Protein AF-A0A2W0ANU5-F1 (afdb_monomer)

Sequence (120 aa):
MTASMLQKIAIVVCVSVLAATTIDDATRRLSHDILEELIGINTTDSVGSTTAAANAMAKRLLDAGFLPADVKVLGPNYRKGNLVARIRGNSTPGLKPILTIGHLDVVEARGTDWTTEPFH

Nearest PDB structures (foldseek):
  5zkx-assembly3_C  TM=1.936E-01  e=4.711E+00  Bourbon virus

Foldseek 3Di:
DDDDDPPDDPPPPPPPPPPPPDQDPVNVVVVVVLVLVLLLFQQEDPPGAPLVNLVVVLVVVVVVPFDPVQWDWDDPDDRYTDIGGDDDDPPDPPDDDDDDDDDSYDHDDDPVVDPDDRSD

Secondary structure (DSSP, 8-state):
---------------------PPPHHHHHHHHHHHHHHHHS---TTT--HHHHHHHHHHHHHHTT--TTTEEEE-SSTT--EEEE-PPP-S-TTPPP-------------GGG-SS-TT-

Structure (mmCIF, N/CA/C/O backbone):
data_AF-A0A2W0ANU5-F1
#
_entry.id   AF-A0A2W0ANU5-F1
#
loop_
_atom_site.group_PDB
_atom_site.id
_atom_site.type_symbol
_atom_site.label_atom_id
_atom_site.label_alt_id
_atom_site.label_comp_id
_atom_site.label_asym_id
_atom_site.label_entity_id
_atom_site.label_seq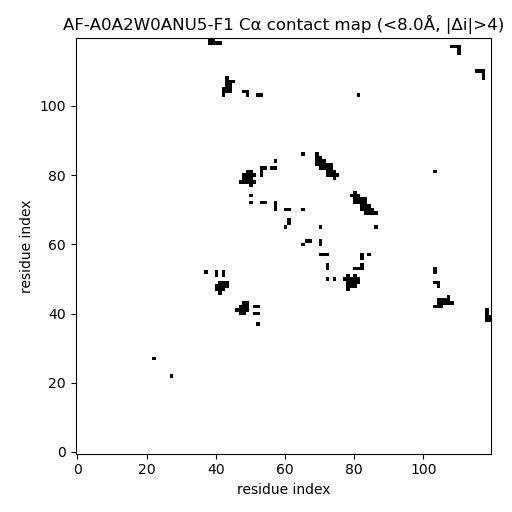_id
_atom_site.pdbx_PDB_ins_cod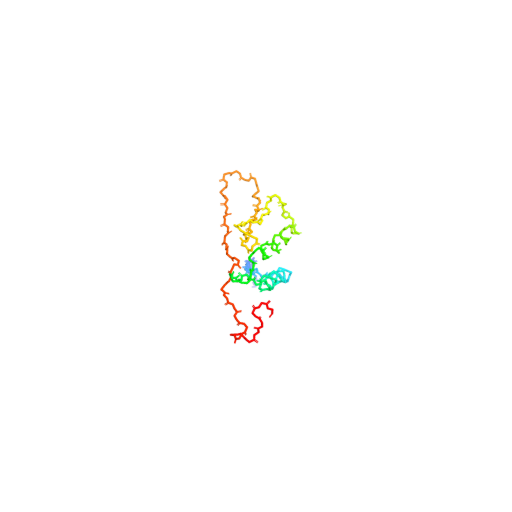e
_atom_site.Cartn_x
_atom_site.Cartn_y
_atom_site.Cartn_z
_atom_site.occupancy
_atom_site.B_iso_or_equiv
_atom_site.auth_seq_id
_atom_site.auth_comp_id
_atom_site.auth_asym_id
_atom_site.auth_atom_id
_atom_site.pdbx_PDB_model_num
ATOM 1 N N . MET A 1 1 ? 21.288 -58.130 56.941 1.00 40.84 1 MET A N 1
ATOM 2 C CA . MET A 1 1 ? 20.237 -58.119 55.903 1.00 40.84 1 MET A CA 1
ATOM 3 C C . MET A 1 1 ? 19.591 -56.746 55.902 1.00 40.84 1 MET A C 1
ATOM 5 O O . MET A 1 1 ? 18.994 -56.346 56.889 1.00 40.84 1 MET A O 1
ATOM 9 N N . THR A 1 2 ? 19.876 -56.015 54.830 1.00 48.62 2 THR A N 1
ATOM 10 C CA . THR A 1 2 ? 19.422 -54.673 54.427 1.00 48.62 2 THR A CA 1
ATOM 11 C C . THR A 1 2 ? 17.898 -54.660 54.191 1.00 48.62 2 THR A C 1
ATOM 13 O O . THR A 1 2 ? 17.344 -55.700 53.865 1.00 48.62 2 THR A O 1
ATOM 16 N N . ALA A 1 3 ? 17.157 -53.557 54.323 1.00 42.16 3 ALA A N 1
ATOM 17 C CA . ALA A 1 3 ? 17.228 -52.436 53.393 1.00 42.16 3 ALA A CA 1
ATOM 18 C C . ALA A 1 3 ? 16.514 -51.180 53.927 1.00 42.16 3 ALA A C 1
ATOM 20 O O . ALA A 1 3 ? 15.412 -51.238 54.465 1.00 42.16 3 ALA A O 1
ATOM 21 N N . SER A 1 4 ? 17.180 -50.046 53.717 1.00 49.72 4 SER A N 1
ATOM 22 C CA . SER A 1 4 ? 16.692 -48.679 53.884 1.00 49.72 4 SER A CA 1
ATOM 23 C C . SER A 1 4 ? 15.711 -48.324 52.759 1.00 49.72 4 SER A C 1
ATOM 25 O O . SER A 1 4 ? 16.021 -48.501 51.580 1.00 49.72 4 SER A O 1
ATOM 27 N N . MET A 1 5 ? 14.530 -47.824 53.122 1.00 49.88 5 MET A N 1
ATOM 28 C CA . MET A 1 5 ? 13.515 -47.326 52.194 1.00 49.88 5 MET A CA 1
ATOM 29 C C . MET A 1 5 ? 13.843 -45.869 51.834 1.00 49.88 5 MET A C 1
ATOM 31 O O . MET A 1 5 ? 13.368 -44.933 52.470 1.00 49.88 5 MET A O 1
ATOM 35 N N . LEU A 1 6 ? 14.693 -45.668 50.821 1.00 47.84 6 LEU A N 1
ATOM 36 C CA . LEU A 1 6 ? 14.858 -44.354 50.196 1.00 47.84 6 LEU A CA 1
ATOM 37 C C . LEU A 1 6 ? 13.615 -44.039 49.352 1.00 47.84 6 LEU A C 1
ATOM 39 O O . LEU A 1 6 ? 13.449 -44.556 48.246 1.00 47.84 6 LEU A O 1
ATOM 43 N N . GLN A 1 7 ? 12.766 -43.154 49.871 1.00 51.47 7 GLN A N 1
ATOM 44 C CA . GLN A 1 7 ? 11.724 -42.461 49.120 1.00 51.47 7 GLN A CA 1
ATOM 45 C C . GLN A 1 7 ? 12.400 -41.621 48.019 1.00 51.47 7 GLN A C 1
ATOM 47 O O . GLN A 1 7 ? 12.970 -40.562 48.281 1.00 51.47 7 GLN A O 1
ATOM 52 N N . LYS A 1 8 ? 12.397 -42.117 46.778 1.00 49.53 8 LYS A N 1
ATOM 53 C CA . LYS A 1 8 ? 12.947 -41.400 45.621 1.00 49.53 8 LYS A CA 1
ATOM 54 C 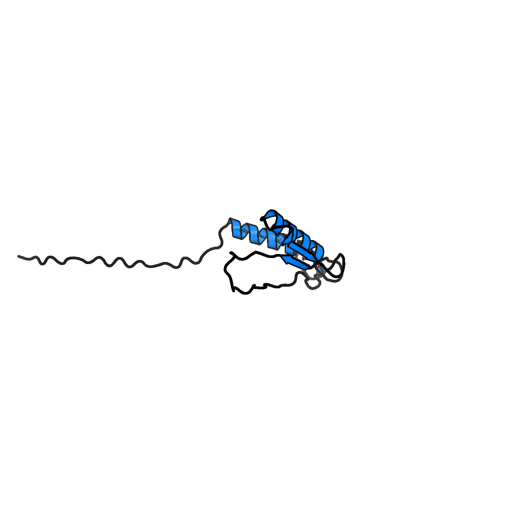C . LYS A 1 8 ? 11.998 -40.262 45.241 1.00 49.53 8 LYS A C 1
ATOM 56 O O . LYS A 1 8 ? 10.979 -40.495 44.598 1.00 49.53 8 LYS A O 1
ATOM 61 N N . ILE A 1 9 ? 12.329 -39.036 45.636 1.00 58.94 9 ILE A N 1
ATOM 62 C CA . ILE A 1 9 ? 11.692 -37.824 45.108 1.00 58.94 9 ILE A CA 1
ATOM 63 C C . ILE A 1 9 ? 12.130 -37.692 43.647 1.00 58.94 9 ILE A C 1
ATOM 65 O O . ILE A 1 9 ? 13.279 -37.360 43.359 1.00 58.94 9 ILE A O 1
ATOM 69 N N . ALA A 1 10 ? 11.228 -38.000 42.717 1.00 56.03 10 ALA A N 1
ATOM 70 C CA . ALA A 1 10 ? 11.426 -37.701 41.308 1.00 56.03 10 ALA A CA 1
ATOM 71 C C . ALA A 1 10 ? 11.215 -36.194 41.109 1.00 56.03 10 ALA A C 1
ATOM 73 O O . ALA A 1 10 ? 10.085 -35.709 41.086 1.00 56.03 10 ALA A O 1
ATOM 74 N N . ILE A 1 11 ? 12.311 -35.444 41.007 1.00 59.03 11 ILE A N 1
ATOM 75 C CA . ILE A 1 11 ? 12.276 -34.055 40.549 1.00 59.03 11 ILE A CA 1
ATOM 76 C C . ILE A 1 11 ? 11.915 -34.098 39.061 1.00 59.03 11 ILE A C 1
ATOM 78 O O . ILE A 1 11 ? 12.745 -34.439 38.220 1.00 59.03 11 ILE A O 1
ATOM 82 N N . VAL A 1 12 ? 10.662 -33.778 38.735 1.00 63.41 12 VAL A N 1
ATOM 83 C CA . VAL A 1 12 ? 10.259 -33.478 37.358 1.00 63.41 12 VAL A CA 1
ATOM 84 C C . VAL A 1 12 ? 10.823 -32.100 37.030 1.00 63.41 12 VAL A C 1
ATOM 86 O O . VAL A 1 12 ? 10.253 -31.072 37.387 1.00 63.41 12 VAL A O 1
ATOM 89 N N . VAL A 1 13 ? 11.988 -32.076 36.387 1.00 60.88 13 VAL A N 1
ATOM 90 C CA . VAL A 1 13 ? 12.505 -30.863 35.754 1.00 60.88 13 VAL A CA 1
ATOM 91 C C . VAL A 1 13 ? 11.672 -30.642 34.492 1.00 60.88 13 VAL A C 1
ATOM 93 O O . VAL A 1 13 ? 11.919 -31.265 33.461 1.00 60.88 13 VAL A O 1
ATOM 96 N N . CYS A 1 14 ? 10.661 -29.775 34.571 1.00 57.28 14 CYS A N 1
ATOM 97 C CA . CYS A 1 14 ? 10.040 -29.206 33.378 1.00 57.28 14 CYS A CA 1
ATOM 98 C C . CYS A 1 14 ? 11.085 -28.329 32.684 1.00 57.28 14 CYS A C 1
ATOM 100 O O . CYS A 1 14 ? 11.250 -27.156 33.014 1.00 57.28 14 CYS A O 1
ATOM 102 N N . VAL A 1 15 ? 11.827 -28.910 31.741 1.00 61.69 15 VAL A N 1
ATOM 103 C CA . VAL A 1 15 ? 12.617 -28.133 30.790 1.00 61.69 15 VAL A CA 1
ATOM 104 C C . VAL A 1 15 ? 11.619 -27.456 29.862 1.00 61.69 15 VAL A C 1
ATOM 106 O O . VAL A 1 15 ? 11.113 -28.061 28.919 1.00 61.69 15 VAL A O 1
ATOM 109 N N . SER A 1 16 ? 11.297 -26.202 30.161 1.00 63.25 16 SER A N 1
ATOM 110 C CA . SER A 1 16 ? 10.584 -25.320 29.247 1.00 63.25 16 SER A CA 1
ATOM 111 C C . SER A 1 16 ? 11.490 -25.074 28.045 1.00 63.25 16 SER A C 1
ATOM 113 O O . SER A 1 16 ? 12.303 -24.151 28.047 1.00 63.25 16 SER A O 1
ATOM 115 N N . VAL A 1 17 ? 11.406 -25.926 27.025 1.00 58.84 17 VAL A N 1
ATOM 116 C CA . VAL A 1 17 ? 11.973 -25.596 25.720 1.00 58.84 17 VAL A CA 1
ATOM 117 C C . VAL A 1 17 ? 11.182 -24.384 25.240 1.00 58.84 17 VAL A C 1
ATOM 119 O O . VAL A 1 17 ? 10.006 -24.508 24.902 1.00 58.84 17 VAL A O 1
ATOM 122 N N . LEU A 1 18 ? 11.802 -23.200 25.256 1.00 60.41 18 LEU A N 1
ATOM 123 C CA . LEU A 1 18 ? 11.318 -22.074 24.466 1.00 60.41 18 LEU A CA 1
ATOM 124 C C . LEU A 1 18 ? 11.448 -22.510 23.007 1.00 60.41 18 LEU A C 1
ATOM 126 O O . LEU A 1 18 ? 12.486 -22.319 22.378 1.00 60.41 18 LEU A O 1
ATOM 130 N N . ALA A 1 19 ? 10.417 -23.174 22.489 1.00 61.00 19 ALA A N 1
ATOM 131 C CA . ALA A 1 19 ? 10.277 -23.362 21.064 1.00 61.00 19 ALA A CA 1
ATOM 132 C C . ALA A 1 19 ? 10.237 -21.956 20.468 1.00 61.00 19 ALA A C 1
ATOM 134 O O . ALA A 1 19 ? 9.338 -21.173 20.777 1.00 61.00 19 ALA A O 1
ATOM 135 N N . ALA A 1 20 ? 11.252 -21.608 19.678 1.00 63.59 20 ALA A N 1
ATOM 136 C CA . ALA A 1 20 ? 11.187 -20.412 18.862 1.00 63.59 20 ALA A CA 1
ATOM 137 C C . ALA A 1 20 ? 9.892 -20.502 18.049 1.00 63.59 20 ALA A C 1
ATOM 139 O O . ALA A 1 20 ? 9.676 -21.500 17.356 1.00 63.59 20 ALA A O 1
ATOM 140 N N . THR A 1 21 ? 9.008 -19.512 18.188 1.00 65.12 21 THR A N 1
ATOM 141 C CA . THR A 1 21 ? 7.774 -19.450 17.407 1.00 65.12 21 THR A CA 1
ATOM 142 C C . THR A 1 21 ? 8.169 -19.361 15.942 1.00 65.12 21 THR A C 1
ATOM 144 O O . THR A 1 21 ? 8.591 -18.312 15.459 1.00 65.12 21 THR A O 1
ATOM 147 N N . THR A 1 22 ? 8.101 -20.490 15.247 1.00 80.12 22 THR A N 1
ATOM 148 C CA . THR A 1 22 ? 8.243 -20.521 13.799 1.00 80.12 22 THR A CA 1
ATOM 149 C C . THR A 1 22 ? 6.981 -19.902 13.210 1.00 80.12 22 THR A C 1
ATOM 151 O O . THR A 1 22 ? 5.879 -20.129 13.713 1.00 80.12 22 THR A O 1
ATOM 154 N N . ILE A 1 23 ? 7.140 -19.054 12.193 1.00 88.12 23 ILE A N 1
ATOM 155 C CA . ILE A 1 23 ? 5.995 -18.547 11.434 1.00 88.12 23 ILE A CA 1
ATOM 156 C C . ILE A 1 23 ? 5.330 -19.762 10.784 1.00 88.12 23 ILE A C 1
ATOM 158 O O . ILE A 1 23 ? 6.008 -20.540 10.109 1.00 88.12 23 ILE A O 1
ATOM 162 N N . ASP A 1 24 ? 4.030 -19.944 11.011 1.00 93.94 24 ASP A N 1
ATOM 163 C CA . ASP A 1 24 ? 3.300 -21.061 10.427 1.00 93.94 24 ASP A CA 1
ATOM 164 C C . ASP A 1 24 ? 3.243 -20.938 8.896 1.00 93.94 24 ASP A C 1
ATOM 166 O O . ASP A 1 24 ? 3.392 -19.861 8.311 1.00 93.94 24 ASP A O 1
ATOM 170 N N . ASP A 1 25 ? 3.017 -22.062 8.226 1.00 95.19 25 ASP A N 1
ATOM 171 C CA . ASP A 1 25 ? 3.048 -22.120 6.769 1.00 95.19 25 ASP A CA 1
ATOM 172 C C . ASP A 1 25 ? 2.012 -21.224 6.082 1.00 95.19 25 ASP A C 1
ATOM 174 O O . ASP A 1 25 ? 2.256 -20.798 4.951 1.00 95.19 25 ASP A O 1
ATOM 178 N N . ALA A 1 26 ? 0.865 -20.957 6.715 1.00 95.69 26 ALA A N 1
ATOM 179 C CA . ALA A 1 26 ? -0.149 -20.080 6.142 1.00 95.69 26 ALA A CA 1
ATOM 180 C C . ALA A 1 26 ? 0.298 -18.620 6.246 1.00 95.69 26 ALA A C 1
ATOM 182 O O . ALA A 1 26 ? 0.257 -17.901 5.248 1.00 95.69 26 ALA A O 1
ATOM 183 N N . THR A 1 27 ? 0.817 -18.206 7.405 1.00 95.56 27 THR A N 1
ATOM 184 C CA . THR A 1 27 ? 1.380 -16.861 7.580 1.00 95.56 27 THR A CA 1
ATOM 185 C C . THR A 1 27 ? 2.568 -16.630 6.649 1.00 95.56 27 THR A C 1
ATOM 187 O O . THR A 1 27 ? 2.645 -15.586 6.009 1.00 95.56 27 THR A O 1
ATOM 190 N N . ARG A 1 28 ? 3.461 -17.614 6.487 1.00 96.31 28 ARG A N 1
ATOM 191 C CA . ARG A 1 28 ? 4.606 -17.510 5.569 1.00 96.31 28 ARG A CA 1
ATOM 192 C C . ARG A 1 28 ? 4.168 -17.290 4.119 1.00 96.31 28 ARG A C 1
ATOM 194 O O . ARG A 1 28 ? 4.753 -16.453 3.437 1.00 96.31 28 ARG A O 1
ATOM 201 N N . ARG A 1 29 ? 3.155 -18.029 3.652 1.00 97.69 29 ARG A N 1
ATOM 202 C CA . ARG A 1 29 ? 2.584 -17.856 2.304 1.00 97.69 29 ARG A CA 1
ATOM 203 C C . ARG A 1 29 ? 1.937 -16.485 2.161 1.00 97.69 29 ARG A C 1
ATOM 205 O O . ARG A 1 29 ? 2.284 -15.759 1.246 1.00 97.69 29 ARG A O 1
ATOM 212 N N . LEU A 1 30 ? 1.107 -16.080 3.123 1.00 97.62 30 LEU A N 1
ATOM 213 C CA . LEU A 1 30 ? 0.473 -14.762 3.107 1.00 97.62 30 LEU A CA 1
ATOM 214 C C . LEU A 1 30 ? 1.501 -13.622 3.056 1.00 97.62 30 LEU A C 1
ATOM 216 O O . LEU A 1 30 ? 1.333 -12.680 2.289 1.00 97.62 30 LEU A O 1
ATOM 220 N N . SER A 1 31 ? 2.569 -13.697 3.856 1.00 97.00 31 SER A N 1
ATOM 221 C CA . SER A 1 31 ? 3.645 -12.701 3.828 1.00 97.00 31 SER A CA 1
ATOM 222 C C . SER A 1 31 ? 4.361 -12.663 2.480 1.00 97.00 31 SER A C 1
ATOM 224 O O . SER A 1 31 ? 4.649 -11.572 1.993 1.00 97.00 31 SER A O 1
ATOM 226 N N . HIS A 1 32 ? 4.624 -13.826 1.876 1.00 97.62 32 HIS A N 1
ATOM 227 C CA . HIS A 1 32 ? 5.202 -13.907 0.537 1.00 97.62 32 HIS A CA 1
ATOM 228 C C . HIS A 1 32 ? 4.277 -13.273 -0.506 1.00 97.62 32 HIS A C 1
ATOM 230 O O . HIS A 1 32 ? 4.714 -12.381 -1.217 1.00 97.62 32 HIS A O 1
ATOM 236 N N . ASP A 1 33 ? 2.995 -13.643 -0.536 1.00 98.38 33 ASP A N 1
ATOM 237 C CA . ASP A 1 33 ? 2.025 -13.145 -1.520 1.00 98.38 33 ASP A CA 1
ATOM 238 C C . ASP A 1 33 ? 1.810 -11.624 -1.418 1.00 98.38 33 ASP A C 1
ATOM 240 O O . ASP A 1 33 ? 1.568 -10.951 -2.419 1.00 98.38 33 ASP A O 1
ATOM 244 N N . ILE A 1 34 ? 1.868 -11.065 -0.202 1.00 98.25 34 ILE A N 1
ATOM 245 C CA . ILE A 1 34 ? 1.803 -9.611 0.015 1.00 98.25 34 ILE A CA 1
ATOM 246 C C . ILE A 1 34 ? 3.071 -8.935 -0.510 1.00 98.25 34 ILE A C 1
ATOM 248 O O . ILE A 1 34 ? 2.983 -7.894 -1.159 1.00 98.25 34 ILE A O 1
ATOM 252 N N . LEU A 1 35 ? 4.242 -9.503 -0.212 1.00 97.81 35 LEU A N 1
ATOM 253 C CA . LEU A 1 35 ? 5.518 -8.944 -0.647 1.00 97.81 35 LEU A CA 1
ATOM 254 C C . LEU A 1 35 ? 5.672 -9.018 -2.169 1.00 97.81 35 LEU A C 1
ATOM 256 O O . LEU A 1 35 ? 6.097 -8.043 -2.775 1.00 97.81 35 LEU A O 1
ATOM 260 N N . GLU A 1 36 ? 5.291 -10.140 -2.774 1.00 98.19 36 GLU A N 1
ATOM 261 C CA . GLU A 1 36 ? 5.296 -10.352 -4.220 1.00 98.19 36 GLU A CA 1
ATOM 262 C C . GLU A 1 36 ? 4.390 -9.342 -4.930 1.00 98.19 36 GLU A C 1
ATOM 264 O O . GLU A 1 36 ? 4.840 -8.675 -5.856 1.00 98.19 36 GLU A O 1
ATOM 269 N N . GLU A 1 37 ? 3.154 -9.130 -4.456 1.00 98.44 37 GLU A N 1
ATOM 270 C CA . GLU A 1 37 ? 2.284 -8.099 -5.036 1.00 98.44 37 GLU A CA 1
ATOM 271 C C . GLU A 1 37 ? 2.879 -6.692 -4.879 1.00 98.44 37 GLU A C 1
ATOM 273 O O . GLU A 1 37 ? 2.827 -5.901 -5.816 1.00 98.44 37 GLU A O 1
ATOM 278 N N . LEU A 1 38 ? 3.456 -6.364 -3.717 1.00 98.12 38 LEU A N 1
ATOM 279 C CA . LEU A 1 38 ? 4.060 -5.048 -3.491 1.00 98.12 38 LEU A CA 1
ATOM 280 C C . LEU A 1 38 ? 5.277 -4.800 -4.388 1.00 98.12 38 LEU A C 1
ATOM 282 O O . LEU A 1 38 ? 5.379 -3.714 -4.953 1.00 98.12 38 LEU A O 1
ATOM 286 N N . ILE A 1 39 ? 6.167 -5.786 -4.540 1.00 97.50 39 ILE A N 1
ATOM 287 C CA . ILE A 1 39 ? 7.308 -5.716 -5.467 1.00 97.50 39 ILE A CA 1
ATOM 288 C C . ILE A 1 39 ? 6.811 -5.646 -6.915 1.00 97.50 39 ILE A C 1
ATOM 290 O O . ILE A 1 39 ? 7.391 -4.928 -7.720 1.00 97.50 39 ILE A O 1
ATOM 294 N N . GLY A 1 40 ? 5.701 -6.317 -7.227 1.00 97.81 40 GLY A N 1
ATOM 295 C CA . GLY A 1 40 ? 5.044 -6.285 -8.534 1.00 97.81 40 GLY A CA 1
ATOM 296 C C . GLY A 1 40 ? 4.572 -4.901 -8.989 1.00 97.81 40 GLY A C 1
ATOM 297 O O . GLY A 1 40 ? 4.388 -4.638 -10.179 1.00 97.81 40 GLY A O 1
ATOM 298 N N . ILE A 1 41 ? 4.349 -3.986 -8.045 1.00 98.25 41 ILE A N 1
ATOM 299 C CA . ILE A 1 41 ? 3.808 -2.660 -8.325 1.00 98.25 41 ILE A CA 1
ATOM 300 C C . ILE A 1 41 ? 4.958 -1.662 -8.426 1.00 98.25 41 ILE A C 1
ATOM 302 O O . ILE A 1 41 ? 5.570 -1.286 -7.431 1.00 98.25 41 ILE A O 1
ATOM 306 N N . ASN A 1 42 ? 5.197 -1.144 -9.630 1.00 97.75 42 ASN A N 1
ATOM 307 C CA . ASN A 1 42 ? 6.159 -0.065 -9.820 1.00 97.75 42 ASN A CA 1
ATOM 308 C C . ASN A 1 42 ? 5.691 1.214 -9.088 1.00 97.75 42 ASN A C 1
ATOM 310 O O . ASN A 1 42 ? 4.755 1.900 -9.517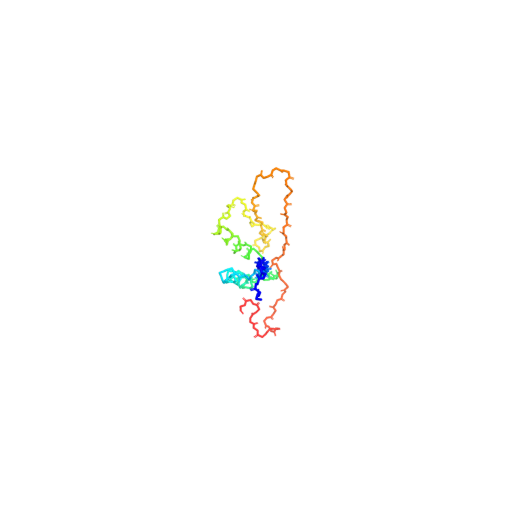 1.00 97.75 42 ASN A O 1
ATOM 314 N N . THR A 1 43 ? 6.368 1.549 -7.988 1.00 98.19 43 THR A N 1
ATOM 315 C CA . THR A 1 43 ? 6.138 2.754 -7.178 1.00 98.19 43 THR A CA 1
ATOM 316 C C . THR A 1 43 ? 7.222 3.822 -7.355 1.00 98.19 43 THR A C 1
ATOM 318 O O . THR A 1 43 ? 7.305 4.734 -6.527 1.00 98.19 43 THR A O 1
ATOM 321 N N . THR A 1 44 ? 8.030 3.758 -8.424 1.00 97.69 44 THR A N 1
ATOM 322 C CA . THR A 1 44 ? 9.050 4.783 -8.695 1.00 97.69 44 THR A CA 1
ATOM 323 C C . THR A 1 44 ? 8.429 6.154 -8.947 1.00 97.69 44 THR A C 1
ATOM 325 O O . THR A 1 44 ? 7.243 6.285 -9.277 1.00 97.69 44 THR A O 1
ATOM 328 N N . ASP A 1 45 ? 9.217 7.214 -8.760 1.00 96.06 45 ASP A N 1
ATOM 329 C CA . ASP A 1 45 ? 8.683 8.572 -8.811 1.00 96.06 45 ASP A CA 1
ATOM 330 C C . ASP A 1 45 ? 8.232 8.982 -10.219 1.00 96.06 45 ASP A C 1
ATOM 332 O O . ASP A 1 45 ? 7.151 9.566 -10.371 1.00 96.06 45 ASP A O 1
ATOM 336 N N . SER A 1 46 ? 9.046 8.641 -11.223 1.00 94.56 46 SER A N 1
ATOM 337 C CA . SER A 1 46 ? 8.911 9.117 -12.600 1.00 94.56 46 SER A CA 1
ATOM 338 C C . SER A 1 46 ? 7.708 8.528 -13.343 1.00 94.56 46 SER A C 1
ATOM 340 O O . SER A 1 46 ? 6.932 9.270 -13.954 1.00 94.56 46 SER A O 1
ATOM 342 N N . VAL A 1 47 ? 7.539 7.206 -13.282 1.00 94.56 47 VAL A N 1
ATOM 343 C CA . VAL A 1 47 ? 6.538 6.457 -14.064 1.00 94.56 47 VAL A CA 1
ATOM 344 C C . VAL A 1 47 ? 5.562 5.664 -13.199 1.00 94.56 47 VAL A C 1
ATOM 346 O O . VAL A 1 47 ? 4.451 5.378 -13.646 1.00 94.56 47 VAL A O 1
ATOM 349 N N . GLY A 1 48 ? 5.957 5.327 -11.971 1.00 96.81 48 GLY A N 1
ATOM 350 C CA . GLY A 1 48 ? 5.184 4.495 -11.062 1.00 96.81 48 GLY A CA 1
ATOM 351 C C . GLY A 1 48 ? 4.030 5.211 -10.354 1.00 96.81 48 GLY A C 1
ATOM 352 O O . GLY A 1 48 ? 3.698 6.380 -10.599 1.00 96.81 48 GLY A O 1
ATOM 353 N N . SER A 1 49 ? 3.387 4.484 -9.437 1.00 98.31 49 SER A N 1
ATOM 354 C CA . SER A 1 49 ? 2.321 5.022 -8.591 1.00 98.31 49 SER A CA 1
ATOM 355 C C . SER A 1 49 ? 2.274 4.374 -7.209 1.00 98.31 49 SER A C 1
ATOM 357 O O . SER A 1 49 ? 1.878 3.221 -7.061 1.00 98.31 49 SER A O 1
ATOM 359 N N . THR A 1 50 ? 2.529 5.165 -6.164 1.00 98.62 50 THR A N 1
ATOM 360 C CA . THR A 1 50 ? 2.292 4.724 -4.779 1.00 98.62 50 THR A CA 1
ATOM 361 C C . THR A 1 50 ? 0.801 4.551 -4.487 1.00 98.62 50 THR A C 1
ATOM 363 O O . THR A 1 50 ? 0.435 3.732 -3.651 1.00 98.62 50 THR A O 1
ATOM 366 N N . THR A 1 51 ? -0.084 5.261 -5.204 1.00 98.69 51 THR A N 1
ATOM 367 C CA . THR A 1 51 ? -1.541 5.062 -5.100 1.00 98.69 51 THR A CA 1
ATOM 368 C C . THR A 1 51 ? -1.956 3.645 -5.492 1.00 98.69 51 THR A C 1
ATOM 370 O O . THR A 1 51 ? -2.850 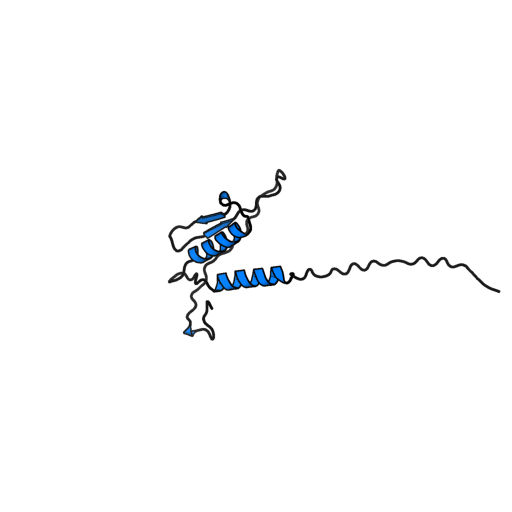3.091 -4.858 1.00 98.69 51 THR A O 1
ATOM 373 N N . ALA A 1 52 ? -1.322 3.046 -6.507 1.00 98.56 52 ALA A N 1
ATOM 374 C CA . ALA A 1 52 ? -1.624 1.674 -6.913 1.00 98.56 52 ALA A CA 1
ATOM 375 C C . ALA A 1 52 ? -1.317 0.684 -5.776 1.00 98.56 52 ALA A C 1
ATOM 377 O O . ALA A 1 52 ? -2.200 -0.073 -5.373 1.00 98.56 52 ALA A O 1
ATOM 378 N N . ALA A 1 53 ? -0.125 0.783 -5.178 1.00 98.75 53 ALA A N 1
ATOM 379 C CA . ALA A 1 53 ? 0.264 -0.023 -4.019 1.00 98.75 53 ALA A CA 1
ATOM 380 C C . ALA A 1 53 ? -0.634 0.241 -2.798 1.00 98.75 53 ALA A C 1
ATOM 382 O O . ALA A 1 53 ? -1.099 -0.694 -2.145 1.00 98.75 53 ALA A O 1
ATOM 383 N N . ALA A 1 54 ? -0.954 1.508 -2.519 1.00 98.81 54 ALA A N 1
ATOM 384 C CA . ALA A 1 54 ? -1.843 1.880 -1.421 1.00 98.81 54 ALA A CA 1
ATOM 385 C C . ALA A 1 54 ? -3.254 1.291 -1.591 1.00 98.81 54 ALA A C 1
ATOM 387 O O . ALA A 1 54 ? -3.828 0.808 -0.618 1.00 98.81 54 ALA A O 1
ATOM 388 N N . ASN A 1 55 ? -3.803 1.291 -2.810 1.00 98.81 55 ASN A N 1
ATOM 389 C CA . ASN A 1 55 ? -5.109 0.700 -3.107 1.00 98.81 55 ASN A CA 1
ATOM 390 C C . ASN A 1 55 ? -5.096 -0.831 -3.000 1.00 98.81 55 ASN A C 1
ATOM 392 O O . ASN A 1 55 ? -6.040 -1.397 -2.448 1.00 98.81 55 ASN A O 1
ATOM 396 N N . ALA A 1 56 ? -4.038 -1.494 -3.476 1.00 98.75 56 ALA A N 1
ATOM 397 C CA . ALA A 1 56 ? -3.877 -2.943 -3.341 1.00 98.75 56 ALA A CA 1
ATOM 398 C C . ALA A 1 56 ? -3.866 -3.362 -1.860 1.00 98.75 56 ALA A C 1
ATOM 400 O O . ALA A 1 56 ? -4.645 -4.216 -1.429 1.00 98.75 56 ALA A O 1
ATOM 401 N N . MET A 1 57 ? -3.069 -2.673 -1.038 1.00 98.69 57 MET A N 1
ATOM 402 C CA . MET A 1 57 ? -3.007 -2.941 0.400 1.00 98.69 57 MET A CA 1
ATOM 403 C C . MET A 1 57 ? -4.293 -2.539 1.133 1.00 98.69 57 MET A C 1
ATOM 405 O O . MET A 1 57 ? -4.737 -3.260 2.026 1.00 98.69 57 MET A O 1
ATOM 409 N N . ALA A 1 58 ? -4.952 -1.445 0.731 1.00 98.75 58 ALA A N 1
ATOM 410 C CA . ALA A 1 58 ? -6.267 -1.082 1.256 1.00 98.75 58 ALA A CA 1
ATOM 411 C C . ALA A 1 58 ? -7.290 -2.196 1.007 1.00 98.75 58 ALA A C 1
ATOM 413 O O . ALA A 1 58 ? -8.013 -2.571 1.928 1.00 98.75 58 ALA A O 1
ATOM 414 N N . LYS A 1 59 ? -7.318 -2.762 -0.206 1.00 98.75 59 LYS A N 1
ATOM 415 C CA . LYS A 1 59 ? -8.190 -3.889 -0.540 1.00 98.75 59 LYS A CA 1
ATOM 416 C C . LYS A 1 59 ? -7.922 -5.092 0.365 1.00 98.75 59 LYS A C 1
ATOM 418 O O . LYS A 1 59 ? -8.869 -5.601 0.952 1.00 98.75 59 LYS A O 1
ATOM 423 N N . ARG A 1 60 ? -6.661 -5.501 0.547 1.00 98.56 60 ARG A N 1
ATOM 424 C CA . ARG A 1 60 ? -6.320 -6.626 1.439 1.00 98.56 60 ARG A CA 1
ATOM 425 C C . ARG A 1 60 ? -6.770 -6.400 2.879 1.00 98.56 60 ARG A C 1
ATOM 427 O O . ARG A 1 60 ? -7.278 -7.320 3.508 1.00 98.56 60 ARG A O 1
ATOM 434 N N . LEU A 1 61 ? -6.610 -5.185 3.401 1.00 98.44 61 LEU A N 1
ATOM 435 C CA . LEU A 1 61 ? -7.060 -4.850 4.755 1.00 98.44 61 LEU A CA 1
ATOM 436 C C . LEU A 1 61 ? -8.586 -4.915 4.883 1.00 98.44 61 LEU A C 1
ATOM 438 O O . LEU A 1 61 ? -9.095 -5.437 5.873 1.00 98.44 61 LEU A O 1
ATOM 442 N N . LEU A 1 62 ? -9.316 -4.415 3.885 1.00 98.62 62 LEU A N 1
ATOM 443 C CA . LEU A 1 62 ? -10.776 -4.510 3.847 1.00 98.62 62 LEU A CA 1
ATOM 444 C C . LEU A 1 62 ? -11.238 -5.970 3.758 1.00 98.62 62 LEU A C 1
ATOM 446 O O . LEU A 1 62 ? -12.111 -6.373 4.522 1.00 98.62 62 LEU A O 1
ATOM 450 N N . ASP A 1 63 ? -10.610 -6.771 2.895 1.00 98.31 63 ASP A N 1
ATOM 451 C CA . ASP A 1 63 ? -10.887 -8.207 2.758 1.00 98.31 63 ASP A CA 1
ATOM 452 C C . ASP A 1 63 ? -10.563 -8.973 4.062 1.00 98.31 63 ASP A C 1
ATOM 454 O O . ASP A 1 63 ? -11.229 -9.953 4.391 1.00 98.31 63 ASP A O 1
ATOM 458 N N . ALA A 1 64 ? -9.593 -8.490 4.850 1.00 97.31 64 ALA A N 1
ATOM 459 C CA . ALA A 1 64 ? -9.245 -9.011 6.175 1.00 97.31 64 ALA A CA 1
ATOM 460 C C . ALA A 1 64 ? -10.171 -8.523 7.312 1.00 97.31 64 ALA A C 1
ATOM 462 O O . ALA A 1 64 ? -9.957 -8.873 8.474 1.00 97.31 64 ALA A O 1
ATOM 463 N N . GLY A 1 65 ? -11.197 -7.721 7.007 1.00 97.25 65 GLY A N 1
ATOM 464 C CA . GLY A 1 65 ? -12.225 -7.304 7.964 1.00 97.25 65 GLY A CA 1
ATOM 465 C C . GLY A 1 65 ? -11.987 -5.954 8.643 1.00 97.25 65 GLY A C 1
ATOM 466 O O . GLY A 1 65 ? -12.676 -5.634 9.615 1.00 97.25 65 GLY A O 1
ATOM 467 N N . PHE A 1 66 ? -11.053 -5.132 8.154 1.00 97.69 66 PHE A N 1
ATOM 468 C CA . PHE A 1 66 ? -10.973 -3.741 8.604 1.00 97.69 66 PHE A CA 1
ATOM 469 C C . PHE A 1 66 ? -12.244 -2.977 8.220 1.00 97.69 66 PHE A C 1
ATOM 471 O O . PHE A 1 66 ? -12.814 -3.159 7.144 1.00 97.69 66 PHE A O 1
ATOM 478 N N . LEU A 1 67 ? -12.671 -2.054 9.085 1.00 97.62 67 LEU A N 1
ATOM 479 C CA . LEU A 1 67 ? -13.814 -1.200 8.783 1.00 97.62 67 LEU A CA 1
ATOM 480 C C . LEU A 1 67 ? -13.465 -0.225 7.641 1.00 97.62 67 LEU A C 1
ATOM 482 O O . LEU A 1 67 ? -12.430 0.441 7.716 1.00 97.62 67 LEU A O 1
ATOM 486 N N . PRO A 1 68 ? -14.353 -0.007 6.650 1.00 98.06 68 PRO A N 1
ATOM 487 C CA . PRO A 1 68 ? -14.123 0.977 5.582 1.00 98.06 68 PRO A CA 1
ATOM 488 C C . PRO A 1 68 ? -13.887 2.415 6.075 1.00 98.06 68 PRO A C 1
ATOM 490 O O . PRO A 1 68 ? -13.253 3.242 5.415 1.00 98.06 68 PRO A O 1
ATOM 493 N N . ALA A 1 69 ? -14.400 2.746 7.262 1.00 98.06 69 ALA A N 1
ATOM 494 C CA . ALA A 1 69 ? -14.144 4.032 7.902 1.00 98.06 69 ALA A CA 1
ATOM 495 C C . ALA A 1 69 ? -12.691 4.181 8.391 1.00 98.06 69 ALA A C 1
ATOM 497 O O . ALA A 1 69 ? -12.200 5.305 8.469 1.00 98.06 69 ALA A O 1
ATOM 498 N N . ASP A 1 70 ? -12.012 3.068 8.673 1.00 98.31 70 ASP A N 1
ATOM 499 C CA . ASP A 1 70 ? -10.679 3.011 9.271 1.00 98.31 70 ASP A CA 1
ATOM 500 C C . ASP A 1 70 ? -9.558 2.779 8.242 1.00 98.31 70 ASP A C 1
ATOM 502 O O . ASP A 1 70 ? -8.390 2.809 8.621 1.00 98.31 70 ASP A O 1
ATOM 506 N N . VAL A 1 71 ? -9.891 2.581 6.960 1.00 98.69 71 VAL A N 1
ATOM 507 C CA . VAL A 1 71 ? -8.937 2.437 5.846 1.00 98.69 71 VAL A CA 1
ATOM 508 C C . VAL A 1 71 ? -9.129 3.592 4.867 1.00 98.69 71 VAL A C 1
ATOM 510 O O . VAL A 1 71 ? -10.227 3.801 4.348 1.00 98.69 71 VAL A O 1
ATOM 513 N N . LYS A 1 72 ? -8.073 4.373 4.625 1.00 98.56 72 LYS A N 1
ATOM 514 C CA . LYS A 1 72 ? -8.090 5.543 3.737 1.00 98.56 72 LYS A CA 1
ATOM 515 C C . LYS A 1 72 ? -6.864 5.552 2.836 1.00 98.56 72 LYS A C 1
ATOM 517 O O . LYS A 1 72 ? -5.752 5.349 3.314 1.00 98.56 72 LYS A O 1
ATOM 522 N N . VAL A 1 73 ? -7.072 5.868 1.561 1.00 98.56 73 VAL A N 1
ATOM 523 C CA . VAL A 1 73 ? -5.998 6.201 0.619 1.00 98.56 73 VAL A CA 1
ATOM 524 C C . VAL A 1 73 ? -6.090 7.692 0.318 1.00 98.56 73 VAL A C 1
ATOM 526 O O . VAL A 1 73 ? -7.120 8.164 -0.158 1.00 98.56 73 VAL A O 1
ATOM 529 N N . LEU A 1 74 ? -5.046 8.443 0.667 1.00 97.81 74 LEU A N 1
ATOM 530 C CA . LEU A 1 74 ? -5.031 9.910 0.639 1.00 97.81 74 LEU A CA 1
ATOM 531 C C . LEU A 1 74 ? -3.718 10.415 0.045 1.00 97.81 74 LEU A C 1
ATOM 533 O O . LEU A 1 74 ? -2.659 9.872 0.340 1.00 97.81 74 LEU A O 1
ATOM 537 N N . GLY A 1 75 ? -3.745 11.485 -0.740 1.00 96.44 75 GLY A N 1
ATOM 538 C CA . GLY A 1 75 ? -2.524 12.023 -1.330 1.00 96.44 75 GLY A CA 1
ATOM 539 C C . GLY A 1 75 ? -2.743 13.333 -2.077 1.00 96.44 75 GLY A C 1
ATOM 540 O O . GLY A 1 75 ? -3.887 13.684 -2.366 1.00 96.44 75 GLY A O 1
ATOM 541 N N . PRO A 1 76 ? -1.664 14.062 -2.402 1.00 96.12 76 PRO A N 1
ATOM 542 C CA . PRO A 1 76 ? -1.751 15.345 -3.095 1.00 96.12 76 PRO A CA 1
ATOM 543 C C . PRO A 1 76 ? -2.185 15.216 -4.564 1.00 96.12 76 PRO A C 1
ATOM 545 O O . PRO A 1 76 ? -2.577 16.208 -5.170 1.00 96.12 76 PRO A O 1
ATOM 548 N N . ASN A 1 77 ? -2.097 14.023 -5.163 1.00 96.81 77 ASN A N 1
ATOM 549 C CA . ASN A 1 77 ? -2.546 13.759 -6.530 1.00 96.81 77 ASN A CA 1
ATOM 550 C C . ASN A 1 77 ? -2.847 12.267 -6.747 1.00 96.81 77 ASN A C 1
ATOM 552 O O . ASN A 1 77 ? -2.616 11.433 -5.872 1.00 96.81 77 ASN A O 1
ATOM 556 N N . TYR A 1 78 ? -3.319 11.931 -7.950 1.00 96.69 78 TYR A N 1
ATOM 557 C CA . TYR A 1 78 ? -3.765 10.584 -8.298 1.00 96.69 78 TYR A CA 1
ATOM 558 C C . TYR A 1 78 ? -2.663 9.509 -8.286 1.00 96.69 78 TYR A C 1
ATOM 560 O O . TYR A 1 78 ? -3.000 8.340 -8.123 1.00 96.69 78 TYR A O 1
ATOM 568 N N . ARG A 1 79 ? -1.368 9.852 -8.411 1.00 97.56 79 ARG A N 1
ATOM 569 C CA . ARG A 1 79 ? -0.260 8.871 -8.363 1.00 97.56 79 ARG A CA 1
ATOM 570 C C . ARG A 1 79 ? 0.430 8.759 -7.004 1.00 97.56 79 ARG A C 1
ATOM 572 O O . ARG A 1 79 ? 1.160 7.787 -6.812 1.00 97.56 79 ARG A O 1
ATOM 579 N N . LYS A 1 80 ? 0.212 9.717 -6.095 1.00 97.94 80 LYS A N 1
ATOM 580 C CA . LYS A 1 80 ? 0.947 9.869 -4.825 1.00 97.94 80 LYS A CA 1
ATOM 581 C C . LYS A 1 80 ? 0.082 9.602 -3.586 1.00 97.94 80 LYS A C 1
ATOM 583 O O . LYS A 1 80 ? 0.020 10.421 -2.675 1.00 97.94 80 LYS A O 1
ATOM 588 N N . GLY A 1 81 ? -0.622 8.475 -3.564 1.00 98.06 81 GLY A N 1
ATOM 589 C CA . GLY A 1 81 ? -1.433 8.038 -2.428 1.00 98.06 81 GLY A CA 1
ATOM 590 C C . GLY A 1 81 ? -0.602 7.457 -1.279 1.00 98.06 81 GLY A C 1
ATOM 591 O O . GLY A 1 81 ? 0.395 6.774 -1.506 1.00 98.06 81 GLY A O 1
ATOM 592 N N . ASN A 1 82 ? -1.063 7.705 -0.055 1.00 98.06 82 ASN A N 1
ATOM 593 C CA . ASN A 1 82 ? -0.636 7.102 1.204 1.00 98.06 82 ASN A CA 1
ATOM 594 C C . ASN A 1 82 ? -1.781 6.253 1.752 1.00 98.06 82 ASN A C 1
ATOM 596 O O . ASN A 1 82 ? -2.933 6.693 1.730 1.00 98.06 82 ASN A O 1
ATOM 600 N N . LEU A 1 83 ? -1.464 5.080 2.294 1.00 98.62 83 LEU A N 1
ATOM 601 C CA . LEU A 1 83 ? -2.417 4.253 3.026 1.00 98.62 83 LEU A CA 1
ATOM 602 C C . LEU A 1 83 ? -2.390 4.615 4.514 1.00 98.62 83 LEU A C 1
ATOM 604 O O . LEU A 1 83 ? -1.351 4.532 5.163 1.00 98.62 83 LEU A O 1
ATOM 608 N N . VAL A 1 84 ? -3.550 4.958 5.067 1.00 98.38 84 VAL A N 1
ATOM 609 C CA . VAL A 1 84 ? -3.773 5.061 6.510 1.00 98.38 84 VAL A CA 1
ATOM 610 C C . VAL A 1 84 ? -4.770 3.985 6.911 1.00 98.38 84 VAL A C 1
ATOM 612 O O . VAL A 1 84 ? -5.898 3.971 6.420 1.00 98.38 84 VAL A O 1
ATOM 615 N N . ALA A 1 85 ? -4.360 3.103 7.819 1.00 98.12 85 ALA A N 1
ATOM 616 C CA . ALA A 1 85 ? -5.204 2.062 8.387 1.00 98.12 85 ALA A CA 1
ATOM 617 C C . ALA A 1 85 ? -5.193 2.144 9.916 1.00 98.12 85 ALA A C 1
ATOM 619 O O . ALA A 1 85 ? -4.146 2.363 10.527 1.00 98.12 85 ALA A O 1
ATOM 620 N N . ARG A 1 86 ? -6.356 1.963 10.545 1.00 96.88 86 ARG A N 1
ATOM 621 C CA . ARG A 1 86 ? -6.498 1.978 12.005 1.00 96.88 86 ARG A CA 1
ATOM 622 C C . ARG A 1 86 ? -7.010 0.636 12.512 1.00 96.88 86 ARG A C 1
ATOM 624 O O . ARG A 1 86 ? -8.129 0.243 12.210 1.00 96.88 86 ARG A O 1
ATOM 631 N N . ILE A 1 87 ? -6.230 0.000 13.382 1.00 94.75 87 ILE A N 1
ATOM 632 C CA . ILE A 1 87 ? -6.717 -1.055 14.277 1.00 94.75 87 ILE A CA 1
ATOM 633 C C . ILE A 1 87 ? -7.176 -0.374 15.569 1.00 94.75 87 ILE A C 1
ATOM 635 O O . ILE A 1 87 ? -6.417 0.376 16.187 1.00 94.75 87 ILE A O 1
ATOM 639 N N . ARG A 1 88 ? -8.433 -0.581 15.970 1.00 92.50 88 ARG A N 1
ATOM 640 C CA . ARG A 1 88 ? -8.971 -0.000 17.209 1.00 92.50 88 ARG A CA 1
ATOM 641 C C . ARG A 1 88 ? -8.531 -0.837 18.411 1.00 92.50 88 ARG A C 1
ATOM 643 O O . ARG A 1 88 ? -8.634 -2.058 18.385 1.00 92.50 88 ARG A O 1
ATOM 650 N N . GLY A 1 89 ? -8.047 -0.172 19.459 1.00 90.44 89 GLY A N 1
ATOM 651 C CA . GLY A 1 89 ? -7.694 -0.827 20.719 1.00 90.44 89 GLY A CA 1
ATOM 652 C C . GLY A 1 89 ? -8.917 -1.376 21.461 1.00 90.44 89 GLY A C 1
ATOM 653 O O . GLY A 1 89 ? -10.056 -1.002 21.183 1.00 90.44 89 GLY A O 1
ATOM 654 N N . ASN A 1 90 ? -8.676 -2.239 22.446 1.00 84.50 90 ASN A N 1
ATOM 655 C CA . ASN A 1 90 ? -9.705 -2.934 23.223 1.00 84.50 90 ASN A CA 1
ATOM 656 C C . ASN A 1 90 ? -10.342 -2.061 24.326 1.00 84.50 90 ASN A C 1
ATOM 658 O O . ASN A 1 90 ? -10.348 -2.460 25.481 1.00 84.50 90 ASN A O 1
ATOM 662 N N . SER A 1 91 ? -10.837 -0.861 24.003 1.00 81.25 91 SER A N 1
ATOM 663 C CA . SER A 1 91 ? -11.539 0.076 24.912 1.00 81.25 91 SER A CA 1
ATOM 664 C C . SER A 1 91 ? -10.883 0.366 26.277 1.00 81.25 91 SER A C 1
ATOM 666 O O . SER A 1 91 ? -11.498 1.033 27.108 1.00 81.25 91 SER A O 1
ATOM 668 N N . THR A 1 92 ? -9.646 -0.081 26.517 1.00 91.12 92 THR A N 1
ATOM 669 C CA . THR A 1 92 ? -8.915 0.145 27.763 1.00 91.12 92 THR A CA 1
ATOM 670 C C . THR A 1 92 ? -8.635 1.644 27.890 1.00 91.12 92 THR A C 1
ATOM 672 O O . THR A 1 92 ? -7.925 2.201 27.042 1.00 91.12 92 THR A O 1
ATOM 675 N N . PRO A 1 93 ? -9.184 2.328 28.909 1.00 87.31 93 PRO A N 1
ATOM 676 C CA . PRO A 1 93 ? -9.012 3.767 29.053 1.00 87.31 93 PRO A CA 1
ATOM 677 C C . PRO A 1 93 ? -7.548 4.154 29.290 1.00 87.31 93 PRO A C 1
ATOM 679 O O . PRO A 1 93 ? -6.779 3.409 29.893 1.00 87.31 93 PRO A O 1
ATOM 682 N N . GLY A 1 94 ? -7.169 5.355 28.848 1.00 88.38 94 GLY A N 1
ATOM 683 C CA . GLY A 1 94 ? -5.868 5.958 29.165 1.00 88.38 94 GLY A CA 1
ATOM 684 C C . GLY A 1 94 ? -4.671 5.440 28.359 1.00 88.38 94 GLY A C 1
ATOM 685 O O . GLY A 1 94 ? -3.572 5.973 28.518 1.00 88.38 94 GLY A O 1
ATOM 686 N N . LEU A 1 95 ? -4.854 4.457 27.470 1.00 92.06 95 LEU A N 1
ATOM 687 C CA . LEU A 1 95 ? -3.785 4.010 26.575 1.00 92.06 95 LEU A CA 1
ATOM 688 C C . LEU A 1 95 ? -3.553 5.016 25.441 1.00 92.06 95 LEU A C 1
ATOM 690 O O . LEU A 1 95 ? -4.491 5.515 24.817 1.00 92.06 95 LEU A O 1
ATOM 694 N N . LYS A 1 96 ? -2.279 5.298 25.155 1.00 92.50 96 LYS A N 1
ATOM 695 C CA . LYS A 1 96 ? -1.877 6.144 24.025 1.00 92.50 96 LYS A CA 1
ATOM 696 C C . LYS A 1 96 ? -1.869 5.325 22.726 1.00 92.50 96 LYS A C 1
ATOM 698 O O . LYS A 1 96 ? -1.488 4.156 22.761 1.00 92.50 96 LYS A O 1
ATOM 703 N N . PRO A 1 97 ? -2.251 5.915 21.580 1.00 92.12 97 PRO A N 1
ATOM 704 C CA . PRO A 1 97 ? -2.144 5.242 20.290 1.00 92.12 97 PRO A CA 1
ATOM 705 C C . PRO A 1 97 ? -0.676 5.006 19.904 1.00 92.12 97 PRO A C 1
ATOM 707 O O . PRO A 1 97 ? 0.196 5.808 20.239 1.00 92.12 97 PRO A O 1
ATOM 710 N N . ILE A 1 98 ? -0.425 3.931 19.154 1.00 94.25 98 ILE A N 1
ATOM 711 C CA . ILE A 1 98 ? 0.868 3.633 18.524 1.00 94.25 98 ILE A CA 1
ATOM 712 C C . ILE A 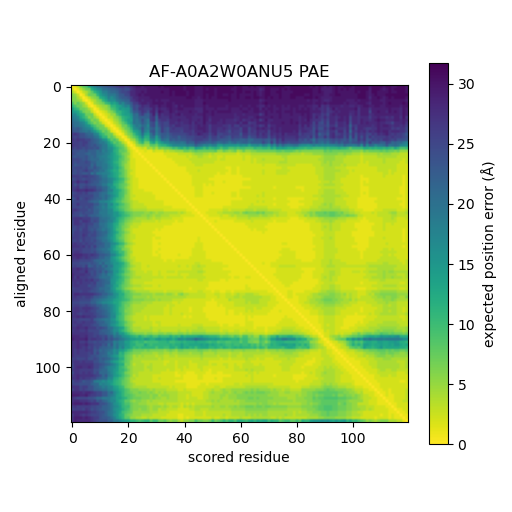1 98 ? 0.744 3.933 17.028 1.00 94.25 98 ILE A C 1
ATOM 714 O O . ILE A 1 98 ? -0.253 3.564 16.407 1.00 94.25 98 ILE A O 1
ATOM 718 N N . LEU A 1 99 ? 1.752 4.599 16.460 1.00 96.19 99 LEU A N 1
ATOM 719 C CA . LEU A 1 99 ? 1.873 4.824 15.022 1.00 96.19 99 LEU A CA 1
ATOM 720 C C . LEU A 1 99 ? 3.055 4.020 14.482 1.00 96.19 99 LEU A C 1
ATOM 722 O O . LEU A 1 99 ? 4.189 4.224 14.908 1.00 96.19 99 LEU A O 1
ATOM 726 N N . THR A 1 100 ? 2.782 3.161 13.507 1.00 97.25 100 THR A N 1
ATOM 727 C CA . THR A 1 100 ? 3.802 2.555 12.649 1.00 97.25 100 THR A CA 1
ATOM 728 C C . THR A 1 100 ? 3.728 3.238 11.293 1.00 97.25 100 THR A C 1
ATOM 730 O O . THR A 1 100 ? 2.644 3.362 10.724 1.00 97.25 100 THR A O 1
ATOM 733 N N . ILE A 1 101 ? 4.869 3.707 10.797 1.00 97.12 101 ILE A N 1
ATOM 734 C CA . ILE A 1 101 ? 4.972 4.423 9.527 1.00 97.12 101 ILE A CA 1
ATOM 735 C C . ILE A 1 101 ? 6.123 3.851 8.703 1.00 97.12 101 ILE A C 1
ATOM 737 O O . ILE A 1 101 ? 7.160 3.471 9.243 1.00 97.12 101 ILE A O 1
ATOM 741 N N . GLY A 1 102 ? 5.910 3.801 7.396 1.0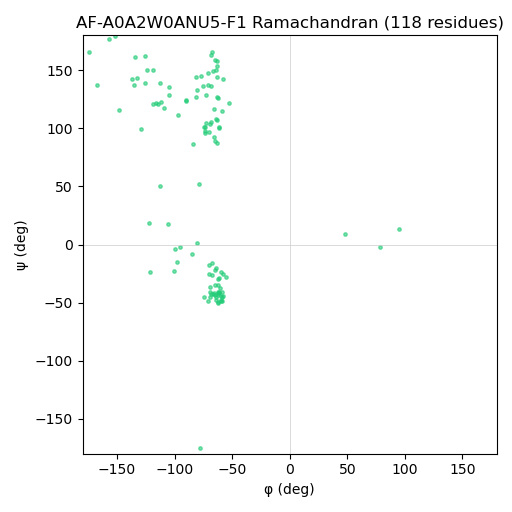0 96.75 102 GLY A N 1
ATOM 742 C CA . GLY A 1 102 ? 6.886 3.439 6.380 1.00 96.75 102 GLY A CA 1
ATOM 743 C C . GLY A 1 102 ? 6.522 4.139 5.074 1.00 96.75 102 GLY A C 1
ATOM 744 O O . GLY A 1 102 ? 5.524 4.862 5.017 1.00 96.75 102 GLY A O 1
ATOM 745 N N . HIS A 1 103 ? 7.326 3.931 4.039 1.00 97.62 103 HIS A N 1
ATOM 746 C CA . HIS A 1 103 ? 7.110 4.522 2.723 1.00 97.62 103 HIS A CA 1
ATOM 747 C C . HIS A 1 103 ? 6.910 3.424 1.668 1.00 97.62 103 HIS A C 1
ATOM 749 O O . HIS A 1 103 ? 7.383 2.302 1.842 1.00 97.62 103 HIS A O 1
ATOM 755 N N . LEU A 1 104 ? 6.132 3.731 0.625 1.00 97.88 104 LEU A N 1
ATOM 756 C CA . LEU A 1 104 ? 5.802 2.798 -0.465 1.00 97.88 104 LEU A CA 1
ATOM 757 C C . LEU A 1 104 ? 6.646 3.040 -1.717 1.00 97.88 104 LEU A C 1
ATOM 759 O O . LEU A 1 104 ? 6.739 2.160 -2.567 1.00 97.88 104 LEU A O 1
ATOM 763 N N . ASP A 1 105 ? 7.182 4.246 -1.876 1.00 97.50 105 ASP A N 1
ATOM 764 C CA . ASP A 1 105 ? 8.019 4.617 -3.005 1.00 97.50 105 ASP A CA 1
ATOM 765 C C . ASP A 1 105 ? 9.383 3.943 -2.922 1.00 97.50 105 ASP A C 1
ATOM 767 O O . ASP A 1 105 ? 9.944 3.728 -1.845 1.00 97.50 105 ASP A O 1
ATOM 771 N N . VAL A 1 106 ? 9.917 3.643 -4.098 1.00 97.88 106 VAL A N 1
ATOM 772 C CA . VAL A 1 106 ? 11.272 3.142 -4.278 1.00 97.88 106 VAL A CA 1
ATOM 773 C C . VAL A 1 106 ? 12.007 4.025 -5.273 1.00 97.88 106 VAL A C 1
ATOM 775 O O . VAL A 1 106 ? 11.412 4.781 -6.046 1.00 97.88 106 VAL A O 1
ATOM 778 N N . VAL A 1 107 ? 13.330 3.924 -5.252 1.00 97.31 107 VAL A N 1
ATOM 779 C CA . VAL A 1 107 ? 14.178 4.538 -6.273 1.00 97.31 107 VAL A CA 1
ATOM 780 C C . VAL A 1 107 ? 13.989 3.849 -7.625 1.00 97.31 107 VAL A C 1
ATOM 782 O O . VAL A 1 107 ? 13.477 2.736 -7.704 1.00 97.31 107 VAL A O 1
ATOM 785 N N . GLU A 1 108 ? 14.423 4.508 -8.697 1.00 96.75 108 GLU A N 1
ATOM 786 C CA . GLU A 1 108 ? 14.330 3.970 -10.056 1.00 96.75 108 GLU A CA 1
ATOM 787 C C . GLU A 1 108 ? 15.060 2.626 -10.214 1.00 96.75 108 GLU A C 1
ATOM 789 O O . GLU A 1 108 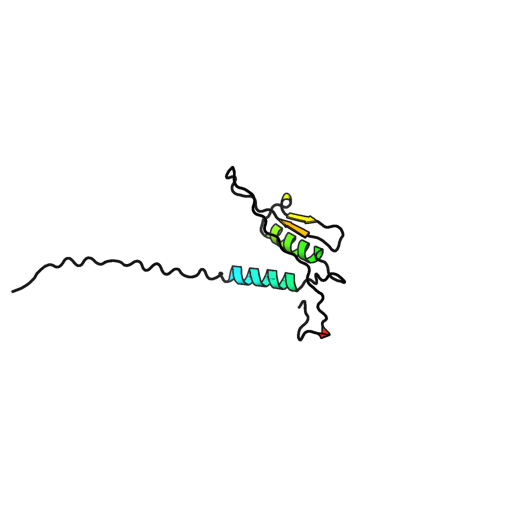? 16.160 2.437 -9.692 1.00 96.75 108 GLU A O 1
ATOM 794 N N . ALA A 1 109 ? 14.472 1.721 -11.000 1.00 94.50 109 ALA A N 1
ATOM 795 C CA . ALA A 1 109 ? 15.041 0.414 -11.318 1.00 94.50 109 ALA A CA 1
ATOM 796 C C . ALA A 1 109 ? 15.020 0.190 -12.837 1.00 94.50 109 ALA A C 1
ATOM 798 O O . ALA A 1 109 ? 13.989 -0.133 -13.427 1.00 94.50 109 ALA A O 1
ATOM 799 N N . ARG A 1 110 ? 16.160 0.416 -13.500 1.00 91.62 110 ARG A N 1
ATOM 800 C CA . ARG A 1 110 ? 16.290 0.244 -14.955 1.00 91.62 110 ARG A CA 1
ATOM 801 C C . ARG A 1 110 ? 16.506 -1.230 -15.265 1.00 91.62 110 ARG A C 1
ATOM 803 O O . ARG A 1 110 ? 17.464 -1.800 -14.764 1.00 91.62 110 ARG A O 1
ATOM 810 N N . GLY A 1 111 ? 15.706 -1.821 -16.152 1.00 92.81 111 GLY A N 1
ATOM 811 C CA . GLY A 1 111 ? 15.851 -3.242 -16.508 1.00 92.81 111 GLY A CA 1
ATOM 812 C C . GLY A 1 111 ? 17.253 -3.633 -17.006 1.00 92.81 111 GLY A C 1
ATOM 813 O O . GLY A 1 111 ? 17.699 -4.744 -16.766 1.00 92.81 111 GLY A O 1
ATOM 814 N N . THR A 1 112 ? 18.002 -2.702 -17.611 1.00 95.38 112 THR A N 1
ATOM 815 C CA . THR A 1 112 ? 19.395 -2.931 -18.048 1.00 95.38 112 THR A CA 1
ATOM 816 C C . THR A 1 112 ? 20.379 -3.209 -16.914 1.00 95.38 112 THR A C 1
ATOM 818 O O . THR A 1 112 ? 21.452 -3.747 -17.173 1.00 95.38 112 THR A O 1
ATOM 821 N N . ASP A 1 113 ? 20.037 -2.824 -15.686 1.00 95.94 113 ASP A N 1
ATOM 822 C CA . ASP A 1 113 ? 20.920 -2.920 -14.523 1.00 95.94 113 ASP A CA 1
ATOM 823 C C . ASP A 1 113 ? 20.672 -4.220 -13.731 1.00 95.94 113 ASP A C 1
ATOM 825 O O . ASP A 1 113 ? 21.362 -4.487 -12.747 1.00 95.94 113 ASP A O 1
ATOM 829 N N . TRP A 1 114 ? 19.696 -5.033 -14.154 1.00 95.50 114 TRP A N 1
ATOM 830 C CA . TRP A 1 114 ? 19.223 -6.216 -13.438 1.00 95.50 114 TRP A CA 1
ATOM 831 C C . TRP A 1 114 ? 19.304 -7.480 -14.298 1.00 95.50 114 TRP A C 1
ATOM 833 O O . TRP A 1 114 ? 19.166 -7.448 -15.518 1.00 95.50 114 TRP A O 1
ATOM 843 N N . THR A 1 115 ? 19.511 -8.630 -13.649 1.00 96.50 115 THR A N 1
ATOM 844 C CA . THR A 1 115 ? 19.450 -9.952 -14.304 1.00 96.50 115 THR A CA 1
ATOM 845 C C . THR A 1 115 ? 18.030 -10.518 -14.385 1.00 96.50 115 THR A C 1
ATOM 847 O O . THR A 1 115 ? 17.826 -11.560 -15.003 1.00 96.50 115 THR A O 1
ATOM 850 N N . THR A 1 116 ? 17.066 -9.865 -13.736 1.00 94.94 116 THR A N 1
ATOM 851 C CA . THR A 1 116 ? 15.633 -10.187 -13.730 1.00 94.94 116 THR A CA 1
ATOM 852 C C . THR A 1 116 ? 14.829 -8.905 -13.926 1.00 94.94 116 THR A C 1
ATOM 854 O O . THR A 1 116 ? 15.354 -7.811 -13.711 1.00 94.94 116 THR A O 1
ATOM 857 N N . GLU A 1 117 ? 13.562 -9.020 -14.322 1.00 94.69 117 GLU A N 1
ATOM 858 C CA . GLU A 1 117 ? 12.690 -7.848 -14.385 1.00 94.69 117 GLU A CA 1
ATOM 859 C C . GLU A 1 117 ? 12.516 -7.277 -12.963 1.00 94.69 117 GLU A C 1
ATOM 861 O O . GLU A 1 117 ? 12.191 -8.012 -12.037 1.00 94.69 117 GLU A O 1
ATOM 866 N N . PRO A 1 118 ? 12.764 -5.978 -12.725 1.00 94.00 118 PRO A N 1
ATOM 867 C CA . PRO A 1 118 ? 12.876 -5.446 -11.362 1.00 94.00 118 PRO A CA 1
ATOM 868 C C . PRO A 1 118 ? 11.562 -5.468 -10.567 1.00 94.00 118 PRO A C 1
ATOM 870 O O . PRO A 1 118 ? 11.584 -5.327 -9.346 1.00 94.00 118 PRO A O 1
ATOM 873 N N . PHE A 1 119 ? 10.433 -5.636 -11.255 1.00 95.31 119 PHE A N 1
ATOM 874 C CA . PHE A 1 119 ? 9.101 -5.696 -10.662 1.00 95.31 119 PHE A CA 1
ATOM 875 C C . PHE A 1 119 ? 8.370 -7.011 -11.009 1.00 95.31 119 PHE A C 1
ATOM 877 O O . PHE A 1 119 ? 7.152 -7.023 -10.926 1.00 95.31 119 PHE A O 1
ATOM 884 N N . HIS A 1 120 ? 9.056 -8.087 -11.443 1.00 86.00 120 HIS A N 1
ATOM 885 C CA . HIS A 1 120 ? 8.44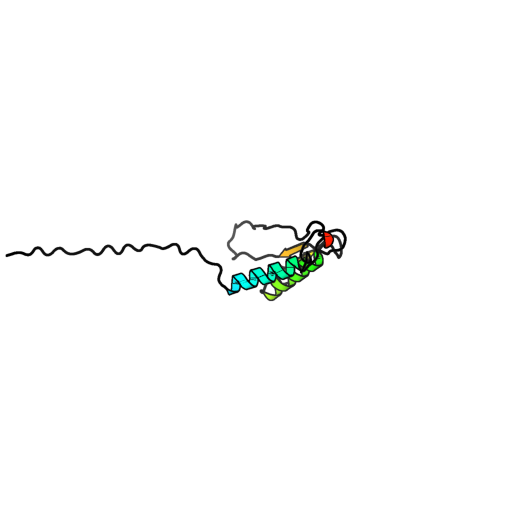9 -9.410 -11.715 1.00 86.00 120 HIS A CA 1
ATOM 886 C C . HIS A 1 120 ? 9.433 -10.580 -11.569 1.00 86.00 120 HIS A C 1
ATOM 888 O O . HIS A 1 120 ? 10.593 -10.453 -12.021 1.00 86.00 120 HIS A O 1
#

Radius of gyration: 25.78 Å; Cα contacts (8 Å, |Δi|>4): 106; chains: 1; bounding box: 35×74×74 Å

Mean predicted aligned error: 9.42 Å

Solvent-accessible surface area (backbone atoms only — not comparable to full-atom values): 7825 Å² total; per-residue (Å²): 136,87,83,84,86,77,82,79,80,79,79,79,77,81,76,78,73,80,69,76,83,68,79,48,74,67,59,52,49,52,54,47,56,52,50,51,54,51,50,49,44,57,19,22,83,91,84,35,24,24,23,58,49,24,51,55,52,47,50,54,43,44,77,70,66,49,55,74,92,38,48,46,75,49,55,98,46,88,44,51,26,41,66,47,74,61,85,83,76,87,81,64,81,92,68,79,88,84,86,87,86,85,81,72,62,47,77,84,76,61,58,90,82,46,98,51,56,81,41,102

pLDDT: mean 88.92, std 15.94, range [40.84, 98.81]